Protein AF-A0A0M3HIU6-F1 (afdb_monomer)

Nearest PDB structures (foldseek):
  8qr1-assembly1_K  TM=9.493E-01  e=3.093E-04  Homo sapiens
  7vdv-assembly1_N  TM=9.174E-01  e=2.676E-03  Homo sapiens
  8ccn-assembly1_A  TM=7.553E-01  e=1.372E-02  Plasmodium falciparum
  7q8b-assembly1_A  TM=7.415E-01  e=1.465E-02  Leishmania major
  5i9e-assembly2_C  TM=7.393E-01  e=9.268E-03  Saccharomyces cerevisiae S288C

Foldseek 3Di:
DDQDQKKKKAWDDPDDDDPDDDDDDDDPDTDIDIFGDPVRVVDDDPRIDIDGQDDPQAGPNVVNVVVSVVCCCVPPVVHDPVVDDDDDDGDPPDDDPRVVVVVVD

pLDDT: mean 79.55, std 16.58, range [43.0, 95.62]

Solvent-accessible surface area (backbone atoms only — not comparable to full-atom values): 7038 Å² total; per-residue (Å²): 111,84,82,75,75,57,34,32,42,25,75,48,76,82,80,76,81,80,96,80,71,98,68,80,95,67,80,80,78,77,46,72,45,82,34,69,51,71,88,42,64,77,48,94,58,85,76,50,44,80,44,60,30,62,55,99,76,39,79,77,35,63,70,57,43,52,54,50,51,53,47,38,30,63,74,51,65,69,48,68,64,96,79,53,91,83,87,86,85,76,58,94,81,67,63,80,70,62,62,58,54,68,76,72,111

Mean predicted aligned error: 9.82 Å

Structure (mmCIF, N/CA/C/O backbone):
data_AF-A0A0M3HIU6-F1
#
_entry.id   AF-A0A0M3HIU6-F1
#
loop_
_atom_site.group_PDB
_atom_site.id
_atom_site.type_symbol
_atom_site.label_atom_id
_atom_site.label_alt_id
_atom_site.label_comp_id
_atom_site.label_asym_id
_atom_site.label_entity_id
_atom_site.label_seq_id
_atom_site.pdbx_PDB_ins_code
_atom_site.Cartn_x
_atom_site.Cartn_y
_atom_site.Cartn_z
_atom_site.occupancy
_atom_site.B_iso_or_equiv
_atom_site.auth_seq_id
_atom_site.auth_comp_id
_atom_site.auth_asym_id
_atom_site.auth_atom_id
_atom_site.pdbx_PDB_model_num
ATOM 1 N N . GLY A 1 1 ? 10.752 -11.809 -5.565 1.00 60.22 1 GLY A N 1
ATOM 2 C CA . GLY A 1 1 ? 9.856 -12.124 -4.439 1.00 60.22 1 GLY A CA 1
ATOM 3 C C . GLY A 1 1 ? 8.431 -11.995 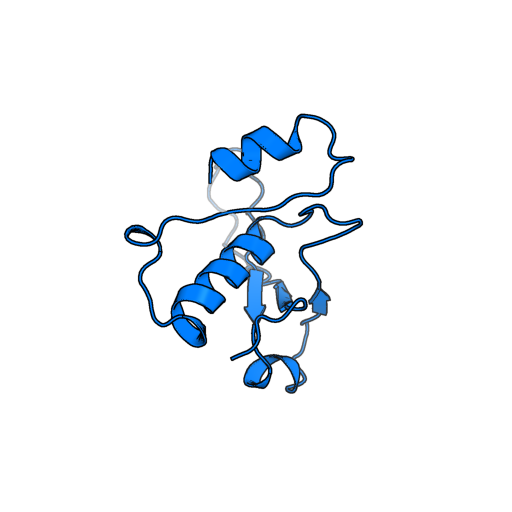-4.915 1.00 60.22 1 GLY A C 1
ATOM 4 O O . GLY A 1 1 ? 8.226 -11.371 -5.948 1.00 60.22 1 GLY A O 1
ATOM 5 N N . ASP A 1 2 ? 7.490 -12.607 -4.210 1.00 75.56 2 ASP A N 1
ATOM 6 C CA . ASP A 1 2 ? 6.064 -12.327 -4.406 1.00 75.56 2 ASP A CA 1
ATOM 7 C C . ASP A 1 2 ? 5.675 -11.066 -3.612 1.00 75.56 2 ASP A C 1
ATOM 9 O O . ASP A 1 2 ? 6.390 -10.697 -2.674 1.00 75.56 2 ASP A O 1
ATOM 13 N N . ILE A 1 3 ? 4.588 -10.397 -3.991 1.00 82.31 3 ILE A N 1
ATOM 14 C CA . ILE A 1 3 ? 4.081 -9.213 -3.284 1.00 82.31 3 ILE A CA 1
ATOM 15 C C . ILE A 1 3 ? 2.959 -9.669 -2.340 1.00 82.31 3 ILE A C 1
ATOM 17 O O . ILE A 1 3 ? 1.935 -10.154 -2.821 1.00 82.31 3 ILE A O 1
ATOM 21 N N . PRO A 1 4 ? 3.123 -9.550 -1.010 1.00 83.44 4 PRO A N 1
ATOM 22 C CA . PRO A 1 4 ? 2.133 -10.052 -0.062 1.00 83.44 4 PRO A CA 1
ATOM 23 C C . PRO A 1 4 ? 0.859 -9.191 -0.041 1.00 83.44 4 PRO A C 1
ATOM 25 O O . PRO A 1 4 ? 0.921 -7.963 -0.086 1.00 83.44 4 PRO A O 1
ATOM 28 N N . SER A 1 5 ? -0.299 -9.846 0.087 1.00 83.69 5 SER A N 1
ATOM 29 C CA . SER A 1 5 ? -1.619 -9.215 0.285 1.00 83.69 5 SER A CA 1
ATOM 30 C C . SER A 1 5 ? -1.939 -8.877 1.743 1.00 83.69 5 SER A C 1
ATOM 32 O O . SER A 1 5 ? -2.916 -8.176 2.020 1.00 83.69 5 SER A O 1
ATOM 34 N N . ASP A 1 6 ? -1.126 -9.395 2.660 1.00 91.56 6 ASP A N 1
ATOM 35 C CA . ASP A 1 6 ? -1.329 -9.346 4.100 1.00 91.56 6 ASP A CA 1
ATOM 36 C C . ASP A 1 6 ? -0.140 -8.657 4.770 1.00 91.56 6 ASP A C 1
ATOM 38 O O . ASP A 1 6 ? 1.021 -8.890 4.418 1.00 91.56 6 ASP A O 1
ATOM 42 N N . VAL A 1 7 ? -0.432 -7.806 5.749 1.00 94.69 7 VAL A N 1
ATOM 43 C CA . VAL A 1 7 ? 0.556 -7.004 6.473 1.00 94.69 7 VAL A CA 1
ATOM 44 C C . VAL A 1 7 ? 0.314 -7.142 7.969 1.00 94.69 7 VAL A C 1
ATOM 46 O O . VAL A 1 7 ? -0.812 -7.034 8.445 1.00 94.69 7 VAL A O 1
ATOM 49 N N . GLY A 1 8 ? 1.379 -7.371 8.735 1.00 95.44 8 GLY A N 1
ATOM 50 C CA . GLY A 1 8 ? 1.319 -7.306 10.188 1.00 95.44 8 GLY A CA 1
ATOM 51 C C . GLY A 1 8 ? 1.322 -5.849 10.640 1.00 95.44 8 GLY A C 1
ATOM 52 O O . GLY A 1 8 ? 2.273 -5.121 10.359 1.00 95.44 8 GLY A O 1
ATOM 53 N N . VAL A 1 9 ? 0.288 -5.427 11.355 1.00 95.62 9 VAL A N 1
ATOM 54 C CA . VAL A 1 9 ? 0.105 -4.063 11.853 1.00 95.62 9 VAL A CA 1
ATOM 55 C C . VAL A 1 9 ? 0.157 -4.078 13.374 1.00 95.62 9 VAL A C 1
ATOM 57 O O . VAL A 1 9 ? -0.594 -4.797 14.031 1.00 95.62 9 VAL A O 1
ATOM 60 N N . GLN A 1 10 ? 1.060 -3.285 13.942 1.00 94.88 10 GLN A N 1
ATOM 61 C CA . GLN A 1 10 ? 1.164 -3.066 15.381 1.00 94.88 10 GLN A CA 1
ATOM 62 C C . GLN A 1 10 ? 0.888 -1.597 15.699 1.00 94.88 10 GLN A C 1
ATOM 64 O O . GLN A 1 10 ? 1.632 -0.712 15.277 1.00 94.88 10 GLN A O 1
ATOM 69 N N . GLU A 1 11 ? -0.159 -1.350 16.479 1.00 90.31 11 GLU A N 1
ATOM 70 C CA . GLU A 1 11 ? -0.474 -0.025 17.014 1.00 90.31 11 GLU A CA 1
ATOM 71 C C . GLU A 1 11 ? 0.555 0.358 18.084 1.00 90.31 11 GLU A C 1
ATOM 73 O O . GLU A 1 11 ? 0.747 -0.354 19.076 1.00 90.31 11 GLU A O 1
ATOM 78 N N . ILE A 1 12 ? 1.221 1.493 17.895 1.00 85.31 12 ILE A N 1
ATOM 79 C CA . ILE A 1 12 ? 2.116 2.074 18.888 1.00 85.31 12 ILE A CA 1
ATOM 80 C C . ILE A 1 12 ? 1.294 3.064 19.712 1.00 85.31 12 ILE A C 1
ATOM 82 O O . ILE A 1 12 ? 0.933 4.148 19.255 1.00 85.31 12 ILE A O 1
ATOM 86 N N . LEU A 1 13 ? 1.005 2.683 20.953 1.00 73.94 13 LEU A N 1
ATOM 87 C CA . LEU A 1 13 ? 0.468 3.597 21.954 1.00 73.94 13 LEU A CA 1
ATOM 88 C C . LEU A 1 13 ? 1.607 4.517 22.408 1.00 73.94 13 LEU A C 1
ATOM 90 O O . LEU A 1 13 ? 2.565 4.042 23.021 1.00 73.94 13 LEU A O 1
ATOM 94 N N . ASP A 1 14 ? 1.514 5.815 22.110 1.00 63.41 14 ASP A N 1
ATOM 95 C CA . ASP A 1 14 ? 2.427 6.810 22.679 1.00 63.41 14 ASP A CA 1
ATOM 96 C C . ASP A 1 14 ? 2.271 6.762 24.215 1.00 63.41 14 ASP A C 1
ATOM 98 O O . ASP A 1 14 ? 1.225 7.093 24.778 1.00 63.41 14 ASP A O 1
ATOM 102 N N . GLN A 1 15 ? 3.301 6.276 24.910 1.00 52.94 15 GLN A N 1
ATOM 103 C CA . GLN A 1 15 ? 3.365 6.316 26.367 1.00 52.94 15 GLN A CA 1
ATOM 104 C C . GLN A 1 15 ? 3.560 7.767 26.807 1.00 52.9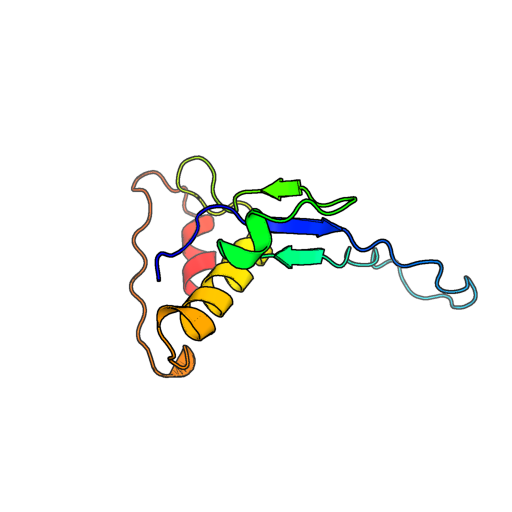4 15 GLN A C 1
ATOM 106 O O . GLN A 1 15 ? 4.653 8.303 26.676 1.00 52.94 15 GLN A O 1
ATOM 111 N N . ALA A 1 16 ? 2.465 8.361 27.293 1.00 49.62 16 ALA A N 1
ATOM 112 C CA . ALA A 1 16 ? 2.368 9.589 28.083 1.00 49.62 16 ALA A CA 1
ATOM 113 C C . ALA A 1 16 ? 3.385 10.687 27.717 1.00 49.62 16 ALA A C 1
ATOM 115 O O . ALA A 1 16 ? 4.448 10.800 28.329 1.00 49.62 16 ALA A O 1
ATOM 116 N N . VAL A 1 17 ? 3.023 11.543 26.759 1.00 50.75 17 VAL A N 1
ATOM 117 C CA . VAL A 1 17 ? 3.560 12.907 26.742 1.00 50.75 17 VAL A CA 1
ATOM 118 C C . VAL A 1 17 ? 2.878 13.690 27.869 1.00 50.75 17 VAL A C 1
ATOM 120 O O . VAL A 1 17 ? 1.659 13.679 27.986 1.00 50.75 17 VAL A O 1
ATOM 123 N N . ASP A 1 18 ? 3.697 14.266 28.743 1.00 43.00 18 ASP A N 1
ATOM 124 C CA . ASP A 1 18 ? 3.338 15.034 29.939 1.00 43.00 18 ASP A CA 1
ATOM 125 C C . ASP A 1 18 ? 2.376 16.202 29.614 1.00 43.00 18 ASP A C 1
ATOM 127 O O . ASP A 1 18 ? 2.673 17.040 28.758 1.00 43.00 18 ASP A O 1
ATOM 131 N N . ASP A 1 19 ? 1.221 16.243 30.288 1.00 49.06 19 ASP A N 1
ATOM 132 C CA . ASP A 1 19 ? 0.094 17.170 30.076 1.00 49.06 19 ASP A CA 1
ATOM 133 C C . ASP A 1 19 ? 0.392 18.600 30.586 1.00 49.06 19 ASP A C 1
ATOM 135 O O . ASP A 1 19 ? -0.241 19.084 31.528 1.00 49.06 19 ASP A O 1
ATOM 139 N N . THR A 1 20 ? 1.351 19.319 29.990 1.00 50.75 20 THR A N 1
ATOM 140 C CA . THR A 1 20 ? 1.580 20.746 30.326 1.00 50.75 20 THR A CA 1
ATOM 141 C C . THR A 1 20 ? 1.840 21.682 29.145 1.00 50.75 20 THR A C 1
ATOM 143 O O . THR A 1 20 ? 2.578 22.661 29.275 1.00 50.75 20 THR A O 1
ATOM 146 N N . VAL A 1 21 ? 1.190 21.477 27.996 1.00 45.59 21 VAL A N 1
ATOM 147 C CA . VAL A 1 21 ? 1.154 22.536 26.972 1.00 45.59 21 VAL A CA 1
ATOM 148 C C . VAL A 1 21 ? -0.195 22.594 26.264 1.00 45.59 21 VAL A C 1
ATOM 150 O O . VAL A 1 21 ? -0.569 21.667 25.551 1.00 45.59 21 VAL A O 1
ATOM 153 N N . ASP A 1 22 ? -0.905 23.708 26.462 1.00 53.84 22 ASP A N 1
ATOM 154 C CA . ASP A 1 22 ? -2.052 24.134 25.657 1.00 53.84 22 ASP A CA 1
ATOM 155 C C . ASP A 1 22 ? -1.670 24.111 24.169 1.00 53.84 22 ASP A C 1
ATOM 157 O O . ASP A 1 22 ? -0.945 24.990 23.696 1.00 53.84 22 ASP A O 1
ATOM 161 N N . GLN A 1 23 ? -2.150 23.116 23.422 1.00 49.03 23 GLN A N 1
ATOM 162 C CA . GLN A 1 23 ? -2.169 23.148 21.963 1.00 49.03 23 GLN A CA 1
ATOM 163 C C . GLN A 1 23 ? -3.496 22.600 21.447 1.00 49.03 23 GLN A C 1
ATOM 165 O O . GLN A 1 23 ? -3.994 21.569 21.899 1.00 49.03 23 GLN A O 1
ATOM 170 N N . ASP A 1 24 ? -4.068 23.362 20.518 1.00 43.94 24 ASP A N 1
ATOM 171 C CA . ASP A 1 24 ? -5.318 23.120 19.815 1.00 43.94 24 ASP A CA 1
ATOM 172 C C . ASP A 1 24 ? -5.543 21.651 19.427 1.00 43.94 24 ASP A C 1
ATOM 174 O O . ASP A 1 24 ? -4.636 20.927 19.023 1.00 43.94 24 ASP A O 1
ATOM 178 N N . ALA A 1 25 ? -6.806 21.235 19.525 1.00 49.66 25 ALA A N 1
ATOM 179 C CA . ALA A 1 25 ? -7.309 19.872 19.402 1.00 49.66 25 ALA A CA 1
ATOM 180 C C . ALA A 1 25 ? -7.018 19.176 18.051 1.00 49.66 25 ALA A C 1
ATOM 182 O O . ALA A 1 25 ? -7.922 18.939 17.247 1.00 49.66 25 ALA A O 1
ATOM 183 N N . GLN A 1 26 ? -5.779 18.747 17.829 1.00 50.69 26 GLN A N 1
ATOM 184 C CA . GLN A 1 26 ? -5.426 17.724 16.850 1.00 50.69 26 GLN A CA 1
ATOM 185 C C . GLN A 1 26 ? -5.212 16.410 17.595 1.00 50.69 26 GLN A C 1
ATOM 187 O O . GLN A 1 26 ? -4.237 16.236 18.320 1.00 50.69 26 GLN A O 1
ATOM 192 N N . LYS A 1 27 ? -6.170 15.481 17.447 1.00 47.31 27 LYS A N 1
ATOM 193 C CA . LYS A 1 27 ? -6.032 14.107 17.952 1.00 47.31 27 LYS A CA 1
ATOM 194 C C . LYS A 1 27 ? -4.659 13.571 17.520 1.00 47.31 27 LYS A C 1
ATOM 196 O O . LYS A 1 27 ? -4.388 13.612 16.319 1.00 47.31 27 LYS A O 1
ATOM 201 N N . PRO A 1 28 ? -3.827 13.053 18.441 1.00 52.97 28 PRO A N 1
ATOM 202 C CA . PRO A 1 28 ? -2.556 12.458 18.061 1.00 52.97 28 PRO A CA 1
ATOM 203 C C . PRO A 1 28 ? -2.836 11.324 17.072 1.00 52.97 28 PRO A C 1
ATOM 205 O O . PRO A 1 28 ? -3.635 10.425 17.354 1.00 52.97 28 PRO A O 1
ATOM 208 N N . ALA A 1 29 ? -2.238 11.411 15.883 1.00 60.97 29 ALA A N 1
ATOM 209 C CA . ALA A 1 29 ? -2.303 10.339 14.904 1.00 60.97 29 ALA A CA 1
ATOM 210 C C . ALA A 1 29 ? -1.686 9.089 15.542 1.00 60.97 29 ALA A C 1
ATOM 212 O O . ALA A 1 29 ? -0.547 9.125 16.012 1.00 60.97 29 ALA A O 1
ATOM 213 N N . LYS A 1 30 ? -2.460 8.003 15.619 1.00 71.06 30 LYS A N 1
ATOM 214 C CA . LYS A 1 30 ? -1.960 6.726 16.131 1.00 71.06 30 LYS A CA 1
ATOM 215 C C . LYS A 1 30 ? -0.816 6.279 15.227 1.00 71.06 30 LYS A C 1
ATOM 217 O O . LYS A 1 30 ? -1.009 6.150 14.023 1.00 71.06 30 LYS A O 1
ATOM 222 N N . LYS A 1 31 ? 0.375 6.087 15.788 1.00 85.94 31 LYS A N 1
ATOM 223 C CA . LYS A 1 31 ? 1.523 5.606 15.016 1.00 85.94 31 LYS A CA 1
ATOM 224 C C . LYS A 1 31 ? 1.392 4.104 14.831 1.00 85.94 31 LYS A C 1
ATOM 226 O O . LYS A 1 31 ? 1.196 3.378 15.803 1.00 85.94 31 LYS A O 1
ATOM 231 N N . ARG A 1 32 ? 1.553 3.632 13.600 1.00 91.69 32 ARG A N 1
ATOM 232 C CA . ARG A 1 32 ? 1.516 2.207 13.268 1.00 91.69 32 ARG A CA 1
ATOM 233 C C . ARG A 1 32 ? 2.898 1.715 12.867 1.00 91.69 32 ARG A C 1
ATOM 235 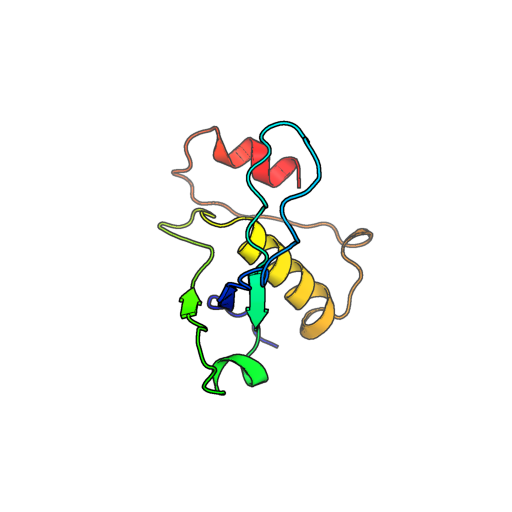O O . ARG A 1 32 ? 3.706 2.451 12.304 1.00 91.69 32 ARG A O 1
ATOM 242 N N . LYS A 1 33 ? 3.187 0.457 13.190 1.00 93.69 33 LYS A N 1
ATOM 243 C CA . LYS A 1 33 ? 4.371 -0.259 12.717 1.00 93.69 33 LYS A CA 1
ATOM 244 C C . LYS A 1 33 ? 3.947 -1.397 11.805 1.00 93.69 33 LYS A C 1
ATOM 246 O O . LYS A 1 33 ? 3.128 -2.225 12.199 1.00 93.69 33 LYS A O 1
ATOM 251 N N . PHE A 1 34 ? 4.554 -1.442 10.624 1.00 94.62 34 PHE A N 1
ATOM 252 C CA . PHE A 1 34 ? 4.226 -2.399 9.573 1.00 94.62 34 PHE A CA 1
ATOM 253 C C . PHE A 1 34 ? 5.287 -3.493 9.463 1.00 94.62 34 PHE A C 1
ATOM 255 O O . PHE A 1 34 ? 6.492 -3.238 9.524 1.00 94.62 34 PHE A O 1
ATOM 262 N N . TYR A 1 35 ? 4.818 -4.723 9.303 1.00 94.69 35 TYR A N 1
ATOM 263 C CA . TYR A 1 35 ? 5.602 -5.940 9.169 1.00 94.69 35 TYR A CA 1
ATOM 264 C C . TYR A 1 35 ? 5.167 -6.640 7.882 1.00 94.69 35 TYR A C 1
ATOM 266 O O . TYR A 1 35 ? 4.105 -7.258 7.836 1.00 94.69 35 TYR A O 1
ATOM 274 N N . ILE A 1 36 ? 5.974 -6.512 6.831 1.00 93.94 36 ILE A N 1
ATOM 275 C CA . ILE A 1 36 ? 5.645 -6.963 5.473 1.00 93.94 36 ILE A CA 1
ATOM 276 C C . ILE A 1 36 ? 6.661 -8.027 5.062 1.00 93.94 36 ILE A C 1
ATOM 278 O O . ILE A 1 36 ? 7.842 -7.877 5.357 1.00 93.94 36 ILE A O 1
ATOM 282 N N . GLY A 1 37 ? 6.209 -9.093 4.399 1.00 89.31 37 GLY A N 1
ATOM 283 C CA . GLY A 1 37 ? 7.069 -10.184 3.932 1.00 89.31 37 GLY A CA 1
ATOM 284 C C . GLY A 1 37 ? 7.014 -11.441 4.805 1.00 89.31 37 GLY A C 1
ATOM 285 O O . GLY A 1 37 ? 6.665 -11.407 5.991 1.00 89.31 37 GLY A O 1
ATOM 286 N N . ASN A 1 38 ? 7.366 -12.581 4.206 1.00 83.44 38 ASN A N 1
ATOM 287 C CA . ASN A 1 38 ? 7.274 -13.899 4.849 1.00 83.44 38 ASN A CA 1
ATOM 288 C C . ASN A 1 38 ? 8.154 -14.006 6.099 1.00 83.44 38 ASN A C 1
ATOM 290 O O . ASN A 1 38 ? 7.761 -14.629 7.085 1.00 83.44 38 ASN A O 1
ATOM 294 N N . GLU A 1 39 ? 9.327 -13.378 6.074 1.00 82.75 39 GLU A N 1
ATOM 295 C CA . GLU A 1 39 ? 10.266 -13.332 7.192 1.00 82.75 39 GLU A CA 1
ATOM 296 C C . GLU A 1 39 ? 9.688 -12.634 8.432 1.00 82.75 39 GLU A C 1
ATOM 298 O O . GLU A 1 39 ? 10.118 -12.903 9.556 1.00 82.75 39 GLU A O 1
ATOM 303 N N . HIS A 1 40 ? 8.689 -11.769 8.249 1.00 85.31 40 HIS A N 1
ATOM 304 C CA . HIS A 1 40 ? 8.064 -11.021 9.329 1.00 85.31 40 HIS A CA 1
ATOM 305 C C . HIS A 1 40 ? 6.731 -11.626 9.781 1.00 85.31 40 HIS A C 1
ATOM 307 O O . HIS A 1 40 ? 6.505 -11.716 10.990 1.00 85.31 40 HIS A O 1
ATOM 313 N N . LEU A 1 41 ? 5.883 -12.070 8.846 1.00 87.75 41 LEU A N 1
ATOM 314 C CA . LEU A 1 41 ? 4.549 -12.612 9.144 1.00 87.75 41 LEU A CA 1
ATOM 315 C C . LEU A 1 41 ? 4.589 -13.980 9.839 1.00 87.75 41 LEU A C 1
ATOM 317 O O . LEU A 1 41 ? 3.701 -14.296 10.626 1.00 87.75 41 LEU A O 1
ATOM 321 N N . GLY A 1 42 ? 5.636 -14.780 9.607 1.00 85.69 42 GLY A N 1
ATOM 322 C CA . GLY A 1 42 ? 5.821 -16.072 10.277 1.00 85.69 42 GLY A CA 1
ATOM 323 C C . GLY A 1 42 ? 6.242 -15.978 11.750 1.00 85.69 42 GLY A C 1
ATOM 324 O O . GLY A 1 42 ? 6.378 -17.007 12.411 1.00 85.69 42 GLY A O 1
ATOM 325 N N . VAL A 1 43 ? 6.479 -14.770 12.273 1.00 89.69 43 VAL A N 1
ATOM 326 C CA . VAL A 1 43 ? 6.989 -14.547 13.631 1.00 89.69 43 VAL A CA 1
ATOM 327 C C . VAL A 1 43 ? 5.878 -13.973 14.514 1.00 89.69 43 VAL A C 1
ATOM 329 O O . VAL A 1 43 ? 5.502 -12.816 14.320 1.00 89.69 43 VAL A O 1
ATOM 332 N N . PRO A 1 44 ? 5.382 -14.716 15.524 1.00 89.81 44 PRO A N 1
ATOM 333 C CA . PRO A 1 44 ? 4.406 -14.194 16.473 1.00 89.81 44 PRO A CA 1
ATOM 334 C C . PRO A 1 44 ? 4.931 -12.955 17.204 1.00 89.81 44 PRO A C 1
ATOM 336 O O . PRO A 1 44 ? 6.044 -12.954 17.738 1.00 89.81 44 PRO A O 1
ATOM 339 N N . ARG A 1 45 ? 4.118 -11.898 17.253 1.00 92.44 45 ARG A N 1
ATOM 340 C CA . ARG A 1 45 ? 4.439 -10.634 17.927 1.00 92.44 45 ARG A CA 1
ATOM 341 C C . ARG A 1 45 ? 3.261 -10.192 18.781 1.00 92.44 45 ARG A C 1
ATOM 343 O O . ARG A 1 45 ? 2.111 -10.280 18.362 1.00 92.44 45 ARG A O 1
ATOM 350 N N . ALA A 1 46 ? 3.551 -9.716 19.989 1.00 91.44 46 ALA A N 1
ATOM 351 C CA . ALA A 1 46 ? 2.525 -9.161 20.862 1.00 91.44 46 ALA A CA 1
ATOM 352 C C . ALA A 1 46 ? 1.900 -7.909 20.228 1.00 91.44 46 ALA A C 1
ATOM 354 O O . ALA A 1 46 ? 2.608 -7.101 19.623 1.00 91.44 46 ALA A O 1
ATOM 355 N N . ASN A 1 47 ? 0.589 -7.735 20.404 1.00 91.31 47 ASN A N 1
ATOM 356 C CA . ASN A 1 47 ? -0.162 -6.565 19.933 1.00 91.31 47 ASN A CA 1
ATOM 357 C C . ASN A 1 47 ? -0.008 -6.301 18.422 1.00 91.31 47 ASN A C 1
ATOM 359 O O . ASN A 1 47 ? 0.047 -5.150 18.004 1.00 91.31 47 ASN A O 1
ATOM 363 N N . THR A 1 48 ? 0.154 -7.354 17.617 1.00 94.25 48 THR A N 1
ATOM 364 C CA . THR A 1 48 ? 0.252 -7.258 16.155 1.00 94.25 48 THR A CA 1
ATOM 365 C C . THR A 1 48 ? -0.889 -8.049 15.535 1.00 94.25 48 THR A C 1
ATOM 367 O O . THR A 1 48 ? -1.073 -9.220 15.868 1.00 94.25 48 THR A O 1
ATOM 370 N N . GLU A 1 49 ? -1.635 -7.423 14.636 1.00 93.75 49 GLU A N 1
ATOM 371 C CA . GLU A 1 49 ? -2.723 -8.048 13.888 1.00 93.75 49 GLU A CA 1
ATOM 372 C C . GLU A 1 49 ? -2.335 -8.185 12.419 1.00 93.75 49 GLU A C 1
ATOM 374 O O . GLU A 1 49 ? -1.663 -7.316 11.872 1.00 93.75 49 GLU A O 1
ATOM 379 N N . ILE A 1 50 ? -2.751 -9.274 11.773 1.00 93.50 50 ILE A N 1
ATOM 380 C CA . ILE A 1 50 ? -2.627 -9.394 10.319 1.00 93.50 50 ILE A CA 1
ATOM 381 C C . ILE A 1 50 ? -3.833 -8.699 9.698 1.00 93.50 50 ILE A C 1
ATOM 383 O O . ILE A 1 50 ? -4.974 -9.036 10.013 1.00 93.50 50 ILE A O 1
ATOM 387 N N . GLN A 1 51 ? -3.567 -7.729 8.833 1.00 94.75 51 GLN A N 1
ATOM 388 C CA . GLN A 1 51 ? -4.575 -6.927 8.157 1.00 94.75 51 GLN A CA 1
ATOM 389 C C . GLN A 1 51 ? -4.309 -6.914 6.649 1.00 94.75 51 GLN A C 1
ATOM 391 O O . GLN A 1 51 ? -3.171 -7.078 6.204 1.00 94.75 51 GLN A O 1
ATOM 396 N N . SER A 1 52 ? -5.365 -6.692 5.867 1.00 92.88 52 SER A N 1
ATOM 397 C CA . SER A 1 52 ? -5.265 -6.407 4.436 1.00 92.88 52 SER A CA 1
ATOM 398 C C . SER A 1 52 ? -5.630 -4.949 4.180 1.00 92.88 52 SER A C 1
ATOM 400 O O . SER A 1 52 ? -6.458 -4.380 4.887 1.00 92.88 52 SER A O 1
ATOM 402 N N . PHE A 1 53 ? -5.024 -4.352 3.157 1.00 92.31 53 PHE A N 1
ATOM 403 C CA . PHE A 1 53 ? -5.333 -2.990 2.711 1.00 92.31 53 PHE A CA 1
ATOM 404 C C . PHE A 1 53 ? -6.481 -2.941 1.693 1.00 92.31 53 PHE A C 1
ATOM 406 O O . PHE A 1 53 ? -6.937 -1.851 1.345 1.00 92.31 53 PHE A O 1
ATOM 413 N N . MET A 1 54 ? -6.944 -4.099 1.202 1.00 89.56 54 MET A N 1
ATOM 414 C CA . MET A 1 54 ? -8.026 -4.196 0.221 1.00 89.56 54 MET A CA 1
ATOM 415 C C . MET A 1 54 ? -9.267 -4.885 0.774 1.00 89.56 54 MET A C 1
ATOM 417 O O . MET A 1 54 ? -9.183 -5.885 1.485 1.00 89.56 54 MET A O 1
ATOM 421 N N . LYS A 1 55 ? -10.426 -4.420 0.312 1.00 88.81 55 LYS A N 1
ATOM 422 C CA . LYS A 1 55 ? -11.711 -5.098 0.465 1.00 88.81 55 LYS A CA 1
ATOM 423 C C . LYS A 1 55 ? -12.559 -4.873 -0.779 1.00 88.81 55 LYS A C 1
ATOM 425 O O . LYS A 1 55 ? -12.570 -3.781 -1.336 1.00 88.81 55 LYS A O 1
ATOM 430 N N . ASP A 1 56 ? -13.212 -5.930 -1.260 1.00 86.19 56 ASP A N 1
ATOM 431 C CA . ASP A 1 56 ? -14.055 -5.901 -2.466 1.00 86.19 56 ASP A CA 1
ATOM 432 C C . ASP A 1 56 ? -13.358 -5.293 -3.709 1.00 86.19 56 ASP A C 1
ATOM 434 O O . ASP A 1 56 ? -13.981 -4.685 -4.579 1.00 86.19 56 ASP A O 1
ATOM 438 N N . GLY A 1 57 ? -12.033 -5.469 -3.804 1.00 81.06 57 GLY A N 1
ATOM 439 C CA . GLY A 1 57 ? -11.208 -4.943 -4.898 1.00 81.06 57 GLY A CA 1
ATOM 440 C C . GLY A 1 57 ? -10.921 -3.439 -4.823 1.00 81.06 57 GLY A C 1
ATOM 441 O O . GLY A 1 57 ? -10.439 -2.875 -5.805 1.00 81.06 57 GLY A O 1
ATOM 442 N N . MET A 1 58 ? -11.210 -2.795 -3.690 1.00 84.31 58 MET A N 1
ATOM 443 C CA . MET A 1 58 ? -10.897 -1.394 -3.412 1.00 84.31 58 MET A CA 1
ATOM 444 C C . MET A 1 58 ? -9.881 -1.286 -2.277 1.00 84.31 58 MET A C 1
ATOM 446 O O . ME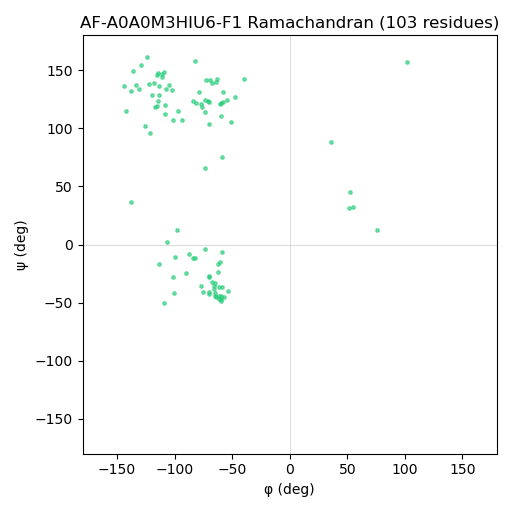T A 1 58 ? -9.879 -2.108 -1.362 1.00 84.31 58 MET A O 1
ATOM 450 N N . VAL A 1 59 ? -9.029 -0.261 -2.328 1.00 88.06 59 VAL A N 1
ATOM 451 C CA . VAL A 1 59 ? -8.131 0.081 -1.217 1.00 88.06 59 VAL A CA 1
ATOM 452 C C . VAL A 1 59 ? -8.949 0.779 -0.128 1.00 88.06 59 VAL A C 1
ATOM 454 O O . VAL A 1 59 ? -9.526 1.840 -0.377 1.00 88.06 59 VAL A O 1
ATOM 457 N N . GLU A 1 60 ? -9.004 0.178 1.060 1.00 89.88 60 GLU A N 1
A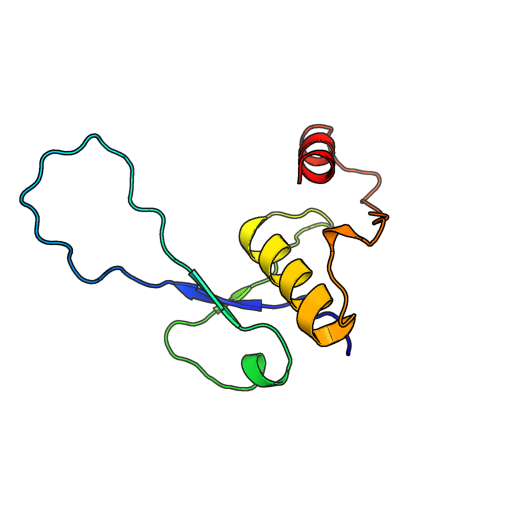TOM 458 C CA . GLU A 1 60 ? -9.668 0.747 2.245 1.00 89.88 60 GLU A CA 1
ATOM 459 C C . GLU A 1 60 ? -8.670 1.373 3.229 1.00 89.88 60 GLU A C 1
ATOM 461 O O . GLU A 1 60 ? -9.021 2.324 3.926 1.00 89.88 60 GLU A O 1
ATOM 466 N N . ASP A 1 61 ? -7.424 0.886 3.259 1.00 91.94 61 ASP A N 1
ATOM 467 C CA . ASP A 1 61 ? -6.356 1.425 4.108 1.00 91.94 61 ASP A CA 1
ATOM 468 C C . ASP A 1 61 ? -5.160 1.874 3.260 1.00 91.94 61 ASP A C 1
ATOM 470 O O . ASP A 1 61 ? -4.301 1.078 2.869 1.00 91.94 61 ASP A O 1
ATOM 474 N N . TRP A 1 62 ? -5.127 3.173 2.959 1.00 90.44 62 TRP A N 1
ATOM 475 C CA . TRP A 1 62 ? -4.106 3.785 2.105 1.00 90.44 62 TRP A CA 1
ATOM 476 C C . TRP A 1 62 ? -2.710 3.776 2.722 1.00 90.44 62 TRP A C 1
ATOM 478 O O . TRP A 1 62 ? -1.739 3.610 1.997 1.00 90.44 62 TRP A O 1
ATOM 488 N N . GLU A 1 63 ? -2.595 3.873 4.045 1.00 92.12 63 GLU A N 1
ATOM 489 C CA . GLU A 1 63 ? -1.289 3.864 4.714 1.00 92.12 63 GLU A CA 1
ATOM 490 C C . GLU A 1 63 ? -0.650 2.465 4.642 1.00 92.12 63 GLU A C 1
ATOM 492 O O . GLU A 1 63 ? 0.542 2.337 4.362 1.00 92.12 63 GLU A O 1
ATOM 497 N N . ILE A 1 64 ? -1.438 1.391 4.818 1.00 93.69 64 ILE A N 1
ATOM 498 C CA . ILE A 1 64 ? -0.932 0.022 4.605 1.00 93.69 64 ILE A CA 1
ATOM 499 C C . ILE A 1 64 ? -0.571 -0.187 3.126 1.00 93.69 64 ILE A C 1
ATOM 501 O O . ILE A 1 64 ? 0.459 -0.797 2.829 1.00 93.69 64 ILE A O 1
ATOM 505 N N . PHE A 1 65 ? -1.402 0.307 2.201 1.00 92.38 65 PHE A N 1
ATOM 506 C CA . PHE A 1 65 ? -1.143 0.208 0.763 1.00 92.38 65 PHE A CA 1
ATOM 507 C C . PHE A 1 65 ? 0.175 0.888 0.367 1.00 92.38 65 PHE A C 1
ATOM 509 O O . PHE A 1 65 ? 0.997 0.265 -0.305 1.00 92.38 65 PHE A O 1
ATOM 516 N N . GLU A 1 66 ? 0.410 2.119 0.822 1.00 92.50 66 GLU A N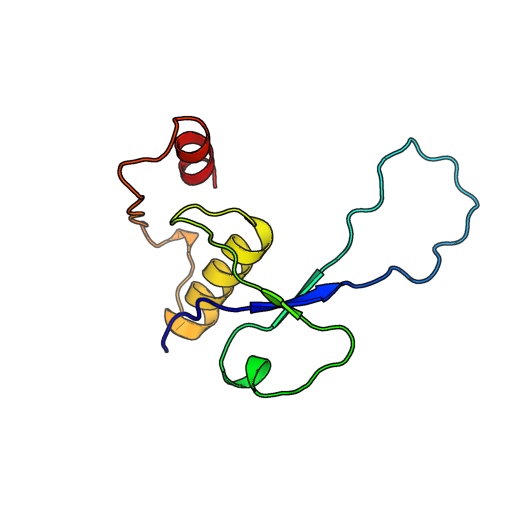 1
ATOM 517 C CA . GLU A 1 66 ? 1.647 2.865 0.570 1.00 92.50 66 GLU A CA 1
ATOM 518 C C . GLU A 1 66 ? 2.869 2.117 1.115 1.00 92.50 66 GLU A C 1
ATOM 520 O O . GLU A 1 66 ? 3.822 1.883 0.368 1.00 92.50 66 GLU A O 1
ATOM 525 N N . GLN A 1 67 ? 2.816 1.607 2.354 1.00 93.88 67 GLN A N 1
ATOM 526 C CA . GLN A 1 67 ? 3.933 0.816 2.883 1.00 93.88 67 GLN A CA 1
ATOM 527 C C . GLN A 1 67 ? 4.165 -0.496 2.134 1.00 93.88 67 GLN A C 1
ATOM 529 O O . GLN A 1 67 ? 5.314 -0.933 2.018 1.00 93.88 67 GLN A O 1
ATOM 534 N N . MET A 1 68 ? 3.114 -1.133 1.615 1.00 93.88 68 MET A N 1
ATOM 535 C CA . MET A 1 68 ? 3.250 -2.313 0.760 1.00 93.88 68 MET A CA 1
ATOM 536 C C . MET A 1 68 ? 3.949 -1.963 -0.560 1.00 93.88 68 MET A C 1
ATOM 538 O O . MET A 1 68 ? 4.873 -2.675 -0.962 1.00 93.88 68 MET A O 1
ATOM 542 N N . ILE A 1 69 ? 3.576 -0.852 -1.200 1.00 92.75 69 ILE A N 1
ATOM 543 C CA . ILE A 1 69 ? 4.213 -0.381 -2.437 1.00 92.75 69 ILE A CA 1
ATOM 544 C C . ILE A 1 69 ? 5.685 -0.023 -2.197 1.00 92.75 69 ILE A C 1
ATOM 546 O O . ILE A 1 69 ? 6.548 -0.470 -2.959 1.00 92.75 69 ILE A O 1
ATOM 550 N N . ASP A 1 70 ? 5.997 0.696 -1.118 1.00 93.19 70 ASP A N 1
ATOM 551 C CA . ASP A 1 70 ? 7.377 0.996 -0.717 1.00 93.19 70 ASP A CA 1
ATOM 552 C C . ASP A 1 70 ? 8.195 -0.285 -0.511 1.00 93.19 70 ASP A C 1
ATOM 554 O O . ASP A 1 70 ? 9.319 -0.413 -1.014 1.00 93.19 70 ASP A O 1
ATOM 558 N N . TYR A 1 71 ? 7.622 -1.274 0.188 1.00 94.00 71 TYR A N 1
ATOM 559 C CA . TYR A 1 71 ? 8.254 -2.577 0.375 1.00 94.00 71 TYR A CA 1
ATOM 560 C C . TYR A 1 71 ? 8.522 -3.269 -0.964 1.00 94.00 71 TYR A C 1
ATOM 562 O O . TYR A 1 71 ? 9.620 -3.797 -1.158 1.00 94.00 71 TYR A O 1
ATOM 570 N N . ALA A 1 72 ? 7.557 -3.259 -1.888 1.00 93.31 72 ALA A N 1
ATOM 571 C CA . ALA A 1 72 ? 7.699 -3.879 -3.200 1.00 93.31 72 ALA A CA 1
ATOM 572 C C . ALA A 1 72 ? 8.843 -3.237 -4.001 1.00 93.31 72 ALA A C 1
ATOM 574 O O . ALA A 1 72 ? 9.710 -3.950 -4.511 1.00 93.31 72 ALA A O 1
ATOM 575 N N . TYR A 1 73 ? 8.920 -1.905 -4.050 1.00 93.44 73 TYR A N 1
ATOM 576 C CA . TYR A 1 73 ? 10.017 -1.210 -4.726 1.00 93.44 73 TYR A CA 1
ATOM 577 C C . TYR A 1 73 ? 11.386 -1.525 -4.119 1.00 93.44 73 TYR A C 1
ATOM 579 O O . TYR A 1 73 ? 12.331 -1.818 -4.856 1.00 93.44 73 TYR A O 1
ATOM 587 N N . ALA A 1 74 ? 11.490 -1.528 -2.789 1.00 93.50 74 ALA A N 1
ATOM 588 C CA . ALA A 1 74 ? 12.758 -1.737 -2.100 1.00 93.50 74 ALA A CA 1
ATOM 589 C C . ALA A 1 74 ? 13.235 -3.201 -2.108 1.00 93.50 74 ALA A C 1
ATOM 591 O O . ALA A 1 74 ? 14.424 -3.452 -2.296 1.00 93.50 74 ALA A O 1
ATOM 592 N N . ASN A 1 75 ? 12.329 -4.164 -1.909 1.00 92.50 75 ASN A N 1
ATOM 593 C CA . ASN A 1 75 ? 12.683 -5.559 -1.602 1.00 92.50 75 ASN A CA 1
ATOM 594 C C . ASN A 1 75 ? 12.304 -6.558 -2.701 1.00 92.50 75 ASN A C 1
ATOM 596 O O . ASN A 1 75 ? 12.792 -7.690 -2.696 1.00 92.50 75 ASN A O 1
ATOM 600 N N . VAL A 1 76 ? 11.429 -6.172 -3.633 1.00 92.38 76 VAL A N 1
ATOM 601 C CA . VAL A 1 76 ? 10.999 -7.043 -4.735 1.00 92.38 76 VAL A CA 1
ATOM 602 C C . VAL A 1 76 ? 11.571 -6.562 -6.063 1.00 92.38 76 VAL A C 1
ATOM 604 O O . VAL A 1 76 ? 12.167 -7.360 -6.786 1.00 92.38 76 VAL A O 1
ATOM 607 N N . PHE A 1 77 ? 11.409 -5.276 -6.377 1.00 92.38 77 PHE A N 1
ATOM 608 C CA . PHE A 1 77 ? 11.836 -4.693 -7.650 1.00 92.38 77 PHE A CA 1
ATOM 609 C C . PHE A 1 77 ? 13.263 -4.150 -7.621 1.00 92.38 77 PHE A C 1
ATOM 611 O O . PHE A 1 77 ? 13.894 -4.078 -8.673 1.00 92.38 77 PHE A O 1
ATOM 618 N N . PHE A 1 78 ? 13.774 -3.793 -6.439 1.00 93.75 78 PHE A N 1
ATOM 619 C CA . PHE A 1 78 ? 15.080 -3.154 -6.256 1.00 93.75 78 PHE A CA 1
ATOM 620 C C . PHE A 1 78 ? 15.246 -1.913 -7.147 1.00 93.75 78 PHE A C 1
ATOM 622 O O . PHE A 1 78 ? 16.268 -1.729 -7.810 1.00 93.75 78 PHE A O 1
ATOM 629 N N . ALA A 1 79 ? 14.209 -1.073 -7.182 1.00 93.88 79 ALA A N 1
ATOM 630 C CA . ALA A 1 79 ? 14.126 0.093 -8.052 1.00 93.88 79 ALA A CA 1
ATOM 631 C C . ALA A 1 79 ? 13.589 1.314 -7.299 1.00 93.88 79 ALA A C 1
ATOM 633 O O . ALA A 1 79 ? 12.769 1.194 -6.392 1.00 93.88 79 ALA A O 1
ATOM 634 N N . GLU A 1 80 ? 14.021 2.506 -7.708 1.00 93.25 80 GLU A N 1
ATOM 635 C CA . GLU A 1 80 ? 13.463 3.760 -7.201 1.00 93.25 80 GLU A CA 1
ATOM 636 C C . GLU A 1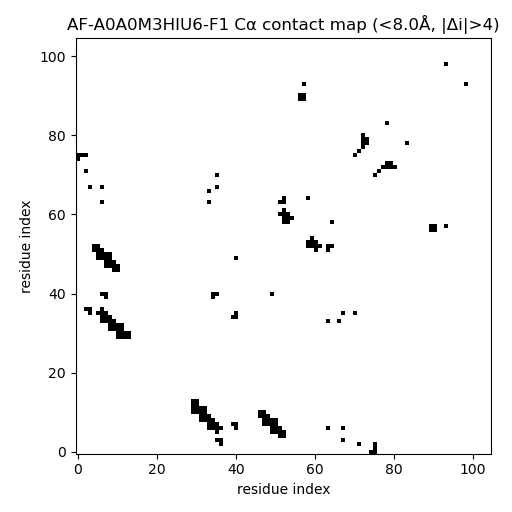 80 ? 12.163 4.098 -7.943 1.00 93.25 80 GLU A C 1
ATOM 638 O O . GLU A 1 80 ? 12.172 4.287 -9.164 1.00 93.25 80 GLU A O 1
ATOM 643 N N . SER A 1 81 ? 11.062 4.232 -7.201 1.00 92.19 81 SER A N 1
ATOM 644 C CA . SER A 1 81 ? 9.713 4.477 -7.737 1.00 92.19 81 SER A CA 1
ATOM 645 C C . SER A 1 81 ? 9.633 5.692 -8.665 1.00 92.19 81 SER A C 1
ATOM 647 O O . SER A 1 81 ? 9.028 5.620 -9.729 1.00 92.19 81 SER A O 1
ATOM 649 N N . LYS A 1 82 ? 10.328 6.786 -8.334 1.00 91.88 82 LYS A N 1
ATOM 650 C CA . LYS A 1 82 ? 10.315 8.045 -9.107 1.00 91.88 82 LYS A CA 1
ATOM 651 C C . LYS A 1 82 ? 10.804 7.932 -10.558 1.00 91.88 82 LYS A C 1
ATOM 653 O O . LYS A 1 82 ? 10.602 8.859 -11.338 1.00 91.88 82 LYS A O 1
ATOM 658 N N . TYR A 1 83 ? 11.480 6.840 -10.917 1.00 93.94 83 TYR A N 1
ATOM 659 C CA . TYR A 1 83 ? 11.972 6.599 -12.276 1.00 93.94 83 TYR A CA 1
ATOM 660 C C . TYR A 1 83 ? 11.170 5.532 -13.027 1.00 93.94 83 TYR A C 1
ATOM 662 O O . TYR A 1 83 ? 11.532 5.194 -14.154 1.00 93.94 83 TYR A O 1
ATOM 670 N N . GLN A 1 84 ? 10.116 4.982 -12.420 1.00 89.88 84 GLN A N 1
ATOM 671 C CA . GLN A 1 84 ? 9.346 3.878 -12.977 1.00 89.88 84 GLN A CA 1
ATOM 672 C C . GLN A 1 84 ? 7.912 4.337 -13.277 1.00 89.88 84 GLN A C 1
ATOM 674 O O . GLN A 1 84 ? 7.200 4.747 -12.361 1.00 89.88 84 GLN A O 1
ATOM 679 N N . PRO A 1 85 ? 7.453 4.286 -14.541 1.00 90.69 85 PRO A N 1
ATOM 680 C CA . PRO A 1 85 ? 6.045 4.505 -14.838 1.00 90.69 85 PRO A CA 1
ATOM 681 C C . PRO A 1 85 ? 5.212 3.355 -14.261 1.00 90.69 85 PRO A C 1
ATOM 683 O O . PRO A 1 85 ? 5.590 2.189 -14.385 1.00 90.69 85 PRO A O 1
ATOM 686 N N . VAL A 1 86 ? 4.061 3.679 -13.673 1.00 87.88 86 VAL A N 1
ATOM 687 C CA . VAL A 1 86 ? 3.168 2.690 -13.058 1.00 87.88 86 VAL A CA 1
ATOM 688 C C . VAL A 1 86 ? 1.861 2.608 -13.830 1.00 87.88 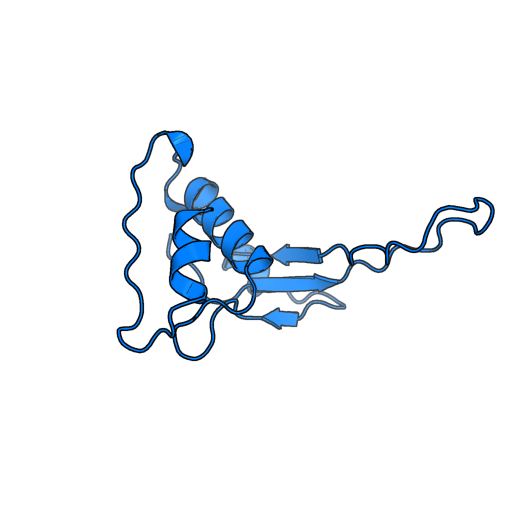86 VAL A C 1
ATOM 690 O O . VAL A 1 86 ? 1.276 3.622 -14.209 1.00 87.88 86 VAL A O 1
ATOM 693 N N . LEU A 1 87 ? 1.402 1.379 -14.051 1.00 88.50 87 LEU A N 1
ATOM 694 C CA . LEU A 1 87 ? 0.061 1.087 -14.530 1.00 88.50 87 LEU A CA 1
ATOM 695 C C . LEU A 1 87 ? -0.734 0.479 -13.376 1.00 88.50 87 LEU A C 1
ATOM 697 O O . LEU A 1 87 ? -0.379 -0.591 -12.885 1.00 88.50 87 LEU A O 1
ATOM 701 N N . PHE A 1 88 ? -1.831 1.127 -12.996 1.00 83.81 88 PHE A N 1
ATOM 702 C CA . PHE A 1 88 ? -2.810 0.560 -12.077 1.00 83.81 88 PHE A CA 1
ATOM 703 C C . PHE A 1 88 ? -4.022 0.059 -12.859 1.00 83.81 88 PHE A C 1
ATOM 705 O O . PHE A 1 88 ? -4.554 0.758 -13.723 1.00 83.81 88 PHE A O 1
ATOM 712 N N . SER A 1 89 ? -4.459 -1.160 -12.553 1.00 83.50 89 SER A N 1
ATOM 713 C CA . SER A 1 89 ? -5.748 -1.693 -12.992 1.00 83.50 89 SER A CA 1
ATOM 714 C C . SER A 1 89 ? -6.696 -1.745 -11.806 1.00 83.50 89 SER A C 1
ATOM 716 O O . SER A 1 89 ? -6.322 -2.236 -10.744 1.00 83.50 89 SER A O 1
ATOM 718 N N . GLU A 1 90 ? -7.924 -1.289 -12.002 1.00 81.62 90 GLU A N 1
ATOM 719 C CA . GLU A 1 90 ? -8.919 -1.167 -10.943 1.00 81.62 90 GLU A CA 1
ATOM 720 C C . GLU A 1 90 ? -10.200 -1.944 -11.300 1.00 81.62 90 GLU A C 1
ATOM 722 O O . GLU A 1 90 ? -10.432 -2.281 -12.466 1.00 81.62 90 GLU A O 1
ATOM 727 N N . SER A 1 91 ? -11.038 -2.251 -10.306 1.00 76.69 91 SER A N 1
ATOM 728 C CA . SER A 1 91 ? -12.327 -2.908 -10.553 1.00 76.69 91 SER A CA 1
ATOM 729 C C . SER A 1 91 ? -13.259 -2.010 -11.378 1.00 76.69 91 SER A C 1
ATOM 731 O O . SER A 1 91 ? -13.381 -0.811 -11.131 1.00 76.69 91 SER A O 1
ATOM 733 N N . ALA A 1 92 ? -13.988 -2.599 -12.331 1.00 70.69 92 ALA A N 1
ATOM 734 C CA . ALA A 1 92 ? -14.922 -1.870 -13.195 1.00 70.69 92 ALA A CA 1
ATOM 735 C C . ALA A 1 92 ? -16.089 -1.206 -12.431 1.00 70.69 92 ALA A C 1
ATOM 737 O O . ALA A 1 92 ? -16.752 -0.326 -12.977 1.00 70.69 92 ALA A O 1
ATOM 738 N N . PHE A 1 93 ? -16.333 -1.617 -11.181 1.00 67.38 93 PHE A N 1
ATOM 739 C CA . PHE A 1 93 ? -17.458 -1.180 -10.347 1.00 67.38 93 PHE A CA 1
ATOM 740 C C . PHE A 1 93 ? -17.113 -0.060 -9.349 1.00 67.38 93 PHE A C 1
ATOM 742 O O . PHE A 1 93 ? -17.900 0.215 -8.448 1.00 67.38 93 PHE A O 1
ATOM 749 N N . ILE A 1 94 ? -15.955 0.592 -9.480 1.00 59.38 94 ILE A N 1
ATOM 750 C CA . ILE A 1 94 ? -15.551 1.668 -8.565 1.00 59.38 94 ILE A CA 1
ATOM 751 C C . ILE A 1 94 ? -16.407 2.928 -8.774 1.00 59.38 94 ILE A C 1
ATOM 753 O O . ILE A 1 94 ? -16.431 3.502 -9.867 1.00 59.38 94 ILE A O 1
ATOM 757 N N . GLU A 1 95 ? -17.080 3.387 -7.711 1.00 58.69 95 GLU A N 1
ATOM 758 C CA . GLU A 1 95 ? -17.761 4.686 -7.668 1.00 58.69 95 GLU A CA 1
ATOM 759 C C . GLU A 1 95 ? -16.733 5.836 -7.672 1.00 58.69 95 GLU A C 1
ATOM 761 O O . GLU A 1 95 ? -15.666 5.753 -7.063 1.00 58.69 95 GLU A O 1
ATOM 766 N N . GLY A 1 96 ? -17.035 6.924 -8.389 1.00 57.69 96 GLY A N 1
ATOM 767 C CA . GLY A 1 96 ? -16.053 7.888 -8.914 1.00 57.69 96 GLY A CA 1
ATOM 768 C C . GLY A 1 96 ? -15.120 8.622 -7.934 1.00 57.69 96 GLY A C 1
ATOM 769 O O . GLY A 1 96 ? -14.220 9.311 -8.404 1.00 57.69 96 GLY A O 1
ATOM 770 N N . LEU A 1 97 ? -15.279 8.488 -6.612 1.00 59.22 97 LEU A N 1
ATOM 771 C CA . LEU A 1 97 ? -14.413 9.143 -5.620 1.00 59.22 97 LEU A CA 1
ATOM 772 C C . LE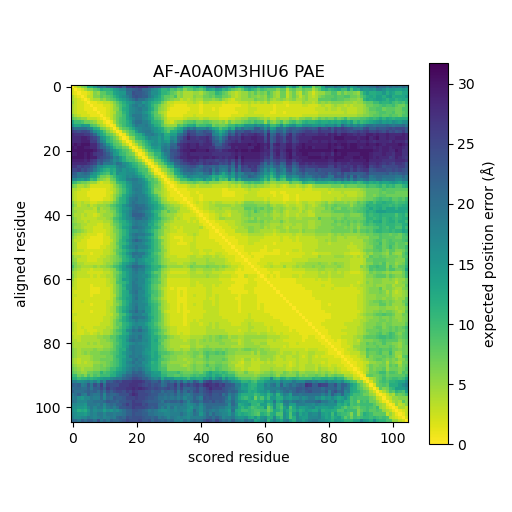U A 1 97 ? -13.045 8.451 -5.464 1.00 59.22 97 LEU A C 1
ATOM 774 O O . LEU A 1 97 ? -12.034 9.132 -5.308 1.00 59.22 97 LEU A O 1
ATOM 778 N N . HIS A 1 98 ? -12.987 7.119 -5.564 1.00 57.41 98 HIS A N 1
ATOM 779 C CA . HIS A 1 98 ? -11.734 6.364 -5.398 1.00 57.41 98 HIS A CA 1
ATOM 780 C C . HIS A 1 98 ? -10.743 6.582 -6.558 1.00 57.41 98 HIS A C 1
ATOM 782 O O . HIS A 1 98 ? -9.533 6.534 -6.344 1.00 57.41 98 HIS A O 1
ATOM 788 N N . LYS A 1 99 ? -11.233 6.897 -7.767 1.00 58.75 99 LYS A N 1
ATOM 789 C CA . LYS A 1 99 ? -10.387 7.102 -8.959 1.00 58.75 99 LYS A CA 1
ATOM 790 C C . LYS A 1 99 ? -9.470 8.317 -8.840 1.00 58.75 99 LYS A C 1
ATOM 792 O O . LYS A 1 99 ? -8.324 8.272 -9.274 1.00 58.75 99 LYS A O 1
ATOM 797 N N . THR A 1 100 ? -9.966 9.401 -8.243 1.00 59.25 100 THR A N 1
ATOM 798 C CA . THR A 1 100 ? -9.185 10.635 -8.073 1.00 59.25 100 THR A CA 1
ATOM 799 C C . THR A 1 100 ? -8.006 10.418 -7.131 1.00 59.25 100 THR A C 1
ATOM 801 O O . THR A 1 100 ? -6.938 10.969 -7.373 1.00 59.25 100 THR A O 1
ATOM 804 N N . LEU A 1 101 ? -8.181 9.592 -6.092 1.00 61.84 101 LEU A N 1
ATOM 805 C CA . LEU A 1 101 ? -7.161 9.402 -5.065 1.00 61.84 101 LEU A CA 1
ATOM 806 C C . LEU A 1 101 ? -5.943 8.629 -5.594 1.00 61.84 101 LEU A C 1
ATOM 808 O O . LEU A 1 101 ? -4.813 9.047 -5.360 1.00 61.84 101 LEU A O 1
ATOM 812 N N . ILE A 1 102 ? -6.176 7.573 -6.385 1.00 64.50 102 ILE A N 1
ATOM 813 C CA . ILE A 1 102 ? -5.110 6.770 -7.018 1.00 64.50 102 ILE A CA 1
ATOM 814 C C . ILE A 1 102 ? -4.223 7.629 -7.925 1.00 64.50 102 ILE A C 1
ATOM 816 O O . ILE A 1 102 ? -3.025 7.403 -8.001 1.00 64.50 102 ILE A O 1
ATOM 820 N N . MET A 1 103 ? -4.799 8.612 -8.625 1.00 62.88 103 MET A N 1
ATOM 821 C CA . MET A 1 103 ? -4.046 9.474 -9.545 1.00 62.88 103 MET A CA 1
ATOM 822 C C . MET A 1 103 ? -3.322 10.634 -8.844 1.00 62.88 103 MET A C 1
ATOM 824 O O . MET A 1 103 ? -2.541 11.330 -9.492 1.00 62.88 103 MET A O 1
ATOM 828 N N . SER A 1 104 ? -3.622 10.885 -7.566 1.00 57.84 104 SER A N 1
ATOM 829 C CA . SER A 1 104 ? -3.016 11.960 -6.768 1.00 57.84 104 SER A CA 1
ATOM 830 C C . SER A 1 104 ? -1.889 11.506 -5.835 1.00 57.84 104 SER A C 1
ATOM 832 O O . SER A 1 104 ? -1.216 12.372 -5.277 1.00 57.84 104 SER A O 1
ATOM 834 N N . ALA A 1 105 ? -1.714 10.192 -5.665 1.00 52.59 105 ALA A N 1
ATOM 835 C CA . ALA A 1 105 ? -0.590 9.569 -4.964 1.00 52.59 105 ALA A CA 1
ATOM 836 C C . ALA A 1 105 ? 0.578 9.325 -5.934 1.00 52.59 105 ALA A C 1
ATOM 838 O O . ALA A 1 105 ? 1.740 9.540 -5.521 1.00 52.59 105 ALA A O 1
#

Radius of gyration: 17.04 Å; Cα contacts (8 Å, |Δi|>4): 99; chains: 1; bounding box: 33×40×45 Å

Organism: Ascaris lumbricoides (NCBI:txid6252)

InterPro domains:
  IPR004000 Actin family [PF00022] (17-93)
  IPR043129 ATPase, nucleotide binding domain [SSF53067] (20-95)

Secondary structure (DSSP, 8-state):
----S-EEEEEE------S-------PPPPEEEEE-SHHHHTS--TTEEEE-SEETTEES-HHHHHHHHHHIIIIII-S-GGGS-------TT--THHHHHHHH-

Sequence (105 aa):
GDIPSDVGVQEILDQAVDDTVDQDAQKPAKKRKFYIGNEHLGVPRANTEIQSFMKDGMVEDWEIFEQMIDYAYANVFFAESKYQPVLFSESAFIEGLHKTLIMSA